Protein AF-A0A9E5SBI7-F1 (afdb_monomer_lite)

Radius of gyration: 24.58 Å; chains: 1; bounding box: 42×57×60 Å

Structure (mmCIF, N/CA/C/O backbone):
data_AF-A0A9E5SBI7-F1
#
_entry.id   AF-A0A9E5SBI7-F1
#
loop_
_atom_site.group_PDB
_atom_site.id
_atom_site.type_symbol
_atom_site.label_atom_id
_atom_site.label_alt_id
_atom_site.label_comp_id
_atom_site.label_asym_id
_atom_site.label_entity_id
_atom_site.label_seq_id
_atom_site.pdbx_PDB_ins_code
_atom_site.Cartn_x
_atom_site.Cartn_y
_atom_site.Cartn_z
_atom_site.occupancy
_atom_site.B_iso_or_equiv
_atom_site.auth_seq_id
_atom_site.auth_comp_id
_atom_site.auth_asym_id
_atom_site.auth_atom_id
_atom_site.pdbx_PDB_model_num
ATOM 1 N N . MET A 1 1 ? -6.287 -30.925 -15.704 1.00 60.75 1 MET A N 1
ATOM 2 C CA . MET A 1 1 ? -5.429 -30.914 -14.494 1.00 60.75 1 MET A CA 1
ATOM 3 C C . MET A 1 1 ? -5.432 -29.493 -13.930 1.00 60.75 1 MET A C 1
ATOM 5 O O . MET A 1 1 ? -5.428 -28.588 -14.758 1.00 60.75 1 MET A O 1
ATOM 9 N N . PRO A 1 2 ? -5.479 -29.311 -12.596 1.00 76.31 2 PRO A N 1
ATOM 10 C CA . PRO A 1 2 ? -5.746 -28.017 -11.949 1.00 76.31 2 PRO A CA 1
ATOM 11 C C . PRO A 1 2 ? -4.568 -27.031 -12.025 1.00 76.31 2 PRO A C 1
ATOM 13 O O . PRO A 1 2 ? -3.447 -27.428 -12.372 1.00 76.31 2 PRO A O 1
ATOM 16 N N . ALA A 1 3 ? -4.831 -25.762 -11.695 1.00 82.00 3 ALA A N 1
ATOM 17 C CA . ALA A 1 3 ? -3.851 -24.673 -11.709 1.00 82.00 3 ALA A CA 1
ATOM 18 C C . ALA A 1 3 ? -2.689 -24.877 -10.722 1.00 82.00 3 ALA A C 1
ATOM 20 O O . ALA A 1 3 ? -2.793 -25.592 -9.720 1.00 82.00 3 ALA A O 1
ATOM 21 N N . ARG A 1 4 ? -1.557 -24.222 -11.005 1.00 83.31 4 ARG A N 1
ATOM 22 C CA . ARG A 1 4 ? -0.383 -24.219 -10.118 1.00 83.31 4 ARG A CA 1
ATOM 23 C C . ARG A 1 4 ? -0.614 -23.243 -8.971 1.00 83.31 4 ARG A C 1
ATOM 25 O O . ARG A 1 4 ? -1.137 -22.160 -9.198 1.00 83.31 4 ARG A O 1
ATOM 32 N N . VAL A 1 5 ? -0.195 -23.602 -7.762 1.00 82.06 5 VAL A N 1
ATOM 33 C CA . VAL A 1 5 ? -0.365 -22.754 -6.573 1.00 82.06 5 VAL A CA 1
ATOM 34 C C . VAL A 1 5 ? 0.987 -22.211 -6.135 1.00 82.06 5 VAL A C 1
ATOM 36 O O . VAL A 1 5 ? 1.936 -22.977 -5.963 1.00 82.06 5 VAL A O 1
ATOM 39 N N . MET A 1 6 ? 1.068 -20.898 -5.937 1.00 83.00 6 MET A N 1
ATOM 40 C CA . MET A 1 6 ? 2.242 -20.228 -5.385 1.00 83.00 6 MET A CA 1
ATOM 41 C C . MET A 1 6 ? 1.894 -19.628 -4.024 1.00 83.00 6 MET A C 1
ATOM 43 O O . MET A 1 6 ? 0.895 -18.930 -3.876 1.00 83.00 6 MET A O 1
ATOM 47 N N . HIS A 1 7 ? 2.745 -19.892 -3.037 1.00 78.81 7 HIS A N 1
ATOM 48 C CA . HIS A 1 7 ? 2.624 -19.328 -1.698 1.00 78.81 7 HIS A CA 1
ATOM 49 C C . HIS A 1 7 ? 3.703 -18.263 -1.503 1.00 78.81 7 HIS A C 1
ATOM 51 O O . HIS A 1 7 ? 4.864 -18.482 -1.852 1.00 78.81 7 HIS A O 1
ATOM 57 N N . GLN A 1 8 ? 3.326 -17.114 -0.944 1.00 78.19 8 GLN A N 1
ATOM 58 C CA . GLN A 1 8 ? 4.284 -16.082 -0.545 1.00 78.19 8 GLN A CA 1
ATOM 59 C C . GLN A 1 8 ? 5.133 -16.562 0.648 1.00 78.19 8 GLN A C 1
ATOM 61 O O . GLN A 1 8 ? 4.673 -17.379 1.451 1.00 78.19 8 GLN A O 1
ATOM 66 N N . ASN A 1 9 ? 6.361 -16.040 0.769 1.00 82.06 9 ASN A N 1
ATOM 67 C CA . ASN A 1 9 ? 7.248 -16.301 1.907 1.00 82.06 9 ASN A CA 1
ATOM 68 C C . ASN A 1 9 ? 6.524 -16.002 3.239 1.00 82.06 9 ASN A C 1
ATOM 70 O O . ASN A 1 9 ? 5.918 -14.941 3.407 1.00 82.06 9 ASN A O 1
ATOM 74 N N . LYS A 1 10 ? 6.605 -16.951 4.178 1.00 80.06 10 LYS A N 1
ATOM 75 C CA . LYS A 1 10 ? 6.000 -16.868 5.512 1.00 80.06 10 LYS A CA 1
ATOM 76 C C . LYS A 1 10 ? 6.527 -15.687 6.325 1.00 80.06 10 LYS A C 1
ATOM 78 O O . LYS A 1 10 ? 5.738 -15.045 7.005 1.00 80.06 10 LYS A O 1
ATOM 83 N N . GLU A 1 11 ? 7.808 -15.356 6.197 1.00 82.06 11 GLU A N 1
ATOM 84 C CA . GLU A 1 11 ? 8.452 -14.284 6.969 1.00 82.06 11 GLU A CA 1
ATOM 85 C C . GLU A 1 11 ? 7.795 -12.920 6.707 1.00 82.06 11 GLU A C 1
ATOM 87 O O . GLU A 1 11 ? 7.466 -12.187 7.636 1.00 82.06 11 GLU A O 1
ATOM 92 N N . ILE A 1 12 ? 7.511 -12.606 5.437 1.00 79.19 12 ILE A N 1
ATOM 93 C CA . ILE A 1 12 ? 6.834 -11.358 5.042 1.00 79.19 12 ILE A CA 1
ATOM 94 C C . ILE A 1 12 ? 5.416 -11.311 5.623 1.00 79.19 12 ILE A C 1
ATOM 96 O O . ILE A 1 12 ? 4.975 -10.273 6.120 1.00 79.19 12 ILE A O 1
ATOM 100 N N . LYS A 1 13 ? 4.705 -12.445 5.613 1.00 76.94 13 LYS A N 1
ATOM 101 C CA . LYS A 1 13 ? 3.363 -12.539 6.201 1.00 76.94 13 LYS A CA 1
ATOM 102 C C . LYS A 1 13 ? 3.388 -12.335 7.710 1.00 76.94 13 LYS A C 1
ATOM 104 O O . LYS A 1 13 ? 2.501 -11.679 8.248 1.00 76.94 13 LYS A O 1
ATOM 109 N N . GLU A 1 14 ? 4.375 -12.894 8.398 1.00 81.81 14 GLU A N 1
ATOM 110 C CA . GLU A 1 14 ? 4.526 -12.745 9.845 1.00 81.81 14 GLU A CA 1
ATOM 111 C C . GLU A 1 14 ? 4.823 -11.295 10.231 1.00 81.81 14 GLU A C 1
ATOM 113 O O . GLU A 1 14 ? 4.143 -10.755 11.106 1.00 81.81 14 GLU A O 1
ATOM 118 N N . LEU A 1 15 ? 5.736 -10.631 9.518 1.00 83.81 15 LEU A N 1
ATOM 119 C CA . LEU A 1 15 ? 6.012 -9.203 9.701 1.00 83.81 15 LEU A CA 1
ATOM 120 C C . LEU A 1 15 ? 4.757 -8.348 9.484 1.00 83.81 15 LEU A C 1
ATOM 122 O O . LEU A 1 15 ? 4.449 -7.460 10.281 1.00 83.81 15 LEU A O 1
ATOM 126 N N . PHE A 1 16 ? 3.982 -8.637 8.439 1.00 80.00 16 PHE A N 1
ATOM 127 C CA . PHE A 1 16 ? 2.734 -7.924 8.177 1.00 80.00 16 PHE A CA 1
ATOM 128 C C . PHE A 1 16 ? 1.682 -8.157 9.273 1.00 80.00 16 PHE A C 1
ATOM 130 O O . PHE A 1 16 ? 1.029 -7.215 9.724 1.00 80.00 16 PHE A O 1
ATOM 137 N N . ARG A 1 17 ? 1.553 -9.395 9.767 1.00 78.75 17 ARG A N 1
ATOM 138 C CA . ARG A 1 17 ? 0.665 -9.729 10.893 1.00 78.75 17 ARG A CA 1
ATOM 139 C C . ARG A 1 17 ? 1.056 -8.973 12.160 1.00 78.75 17 ARG A C 1
ATOM 141 O O . ARG A 1 17 ? 0.167 -8.475 12.845 1.00 78.75 17 ARG A O 1
ATOM 148 N N . GLN A 1 18 ? 2.351 -8.844 12.448 1.00 83.88 18 GLN A N 1
ATOM 149 C CA . GLN A 1 18 ? 2.837 -8.046 13.578 1.00 83.88 18 GLN A CA 1
ATOM 150 C C . GLN A 1 18 ? 2.425 -6.575 13.437 1.00 83.88 18 GLN A C 1
ATOM 152 O O . GLN A 1 18 ? 1.812 -6.028 14.352 1.00 83.88 18 GLN A O 1
ATOM 157 N N . ARG A 1 19 ? 2.630 -5.966 12.259 1.00 82.56 19 ARG A N 1
ATOM 158 C CA . ARG A 1 19 ? 2.196 -4.582 11.977 1.00 82.56 19 ARG A CA 1
ATOM 159 C C . ARG A 1 19 ? 0.688 -4.388 12.144 1.00 82.56 19 ARG A C 1
ATOM 161 O O . ARG A 1 19 ? 0.249 -3.360 12.662 1.00 82.56 19 ARG A O 1
ATOM 168 N N . ILE A 1 20 ? -0.117 -5.369 11.725 1.00 78.94 20 ILE A N 1
ATOM 169 C CA . ILE A 1 20 ? -1.562 -5.354 11.974 1.00 78.94 20 ILE A CA 1
ATOM 170 C C . ILE A 1 20 ? -1.821 -5.334 13.481 1.00 78.94 20 ILE A C 1
ATOM 172 O O . ILE A 1 20 ? -2.528 -4.445 13.942 1.00 78.94 20 ILE A O 1
ATOM 176 N N . GLN A 1 21 ? -1.235 -6.247 14.260 1.00 77.25 21 GLN A N 1
ATOM 177 C CA . GLN A 1 21 ? -1.446 -6.295 15.714 1.00 77.25 21 GLN A CA 1
ATOM 178 C C . GLN A 1 21 ? -1.054 -4.985 16.407 1.00 77.25 21 GLN A C 1
ATOM 180 O O . GLN A 1 21 ? -1.822 -4.471 17.220 1.00 77.25 21 GLN A O 1
ATOM 185 N N . GLU A 1 22 ? 0.074 -4.387 16.027 1.00 83.56 22 GLU A N 1
ATOM 186 C CA . GLU A 1 22 ? 0.502 -3.080 16.536 1.00 83.56 22 GLU A CA 1
ATOM 187 C C . GLU A 1 22 ? -0.505 -1.971 16.219 1.00 83.56 22 GLU A C 1
ATOM 189 O O . GLU A 1 22 ? -0.842 -1.159 17.085 1.00 83.56 22 GLU A O 1
ATOM 194 N N . LYS A 1 23 ? -1.033 -1.936 14.988 1.00 78.56 23 LYS A N 1
ATOM 195 C CA . LYS A 1 23 ? -2.068 -0.970 14.601 1.00 78.56 23 LYS A CA 1
ATOM 196 C C . LYS A 1 23 ? -3.337 -1.153 15.432 1.00 78.56 23 LYS A C 1
ATOM 198 O O . LYS A 1 23 ? -3.930 -0.171 15.868 1.00 78.56 23 LYS A O 1
ATOM 203 N N . ILE A 1 24 ? -3.738 -2.399 15.675 1.00 77.19 24 ILE A N 1
ATOM 204 C CA . ILE A 1 24 ? -4.919 -2.725 16.480 1.00 77.19 24 ILE A CA 1
ATOM 205 C C . ILE A 1 24 ? -4.732 -2.269 17.925 1.00 77.19 24 ILE A C 1
ATOM 207 O O . ILE A 1 24 ? -5.646 -1.673 18.491 1.00 77.19 24 ILE A O 1
ATOM 211 N N . ALA A 1 25 ? -3.563 -2.531 18.512 1.00 79.81 25 ALA A N 1
ATOM 212 C CA . ALA A 1 25 ? -3.239 -2.093 19.864 1.00 79.81 25 ALA A CA 1
ATOM 213 C C . ALA A 1 25 ? -3.311 -0.564 19.974 1.00 79.81 25 ALA A C 1
ATOM 215 O O . ALA A 1 25 ? -4.006 -0.037 20.841 1.00 79.81 25 ALA A O 1
ATOM 216 N N . ARG A 1 26 ? -2.714 0.148 19.012 1.00 82.12 26 ARG A N 1
ATOM 217 C CA . ARG A 1 26 ? -2.753 1.615 18.949 1.00 82.12 26 ARG A CA 1
ATOM 218 C C . ARG A 1 26 ? -4.173 2.169 18.815 1.00 82.12 26 ARG A C 1
ATOM 220 O O . ARG A 1 26 ? -4.513 3.160 19.455 1.00 82.12 26 ARG A O 1
ATOM 227 N N . GLU A 1 27 ? -5.014 1.545 17.990 1.00 73.06 27 GLU A N 1
ATOM 228 C CA . GLU A 1 27 ? -6.426 1.928 17.850 1.00 73.06 27 GLU A CA 1
ATOM 229 C C . GLU A 1 27 ? -7.213 1.694 19.148 1.00 73.06 27 GLU A C 1
ATOM 231 O O . GLU A 1 27 ? -8.019 2.547 19.526 1.00 73.06 27 GLU A O 1
ATOM 236 N N . LYS A 1 28 ? -6.951 0.586 19.857 1.00 78.00 28 LYS A N 1
ATOM 237 C CA . LYS A 1 28 ? -7.556 0.294 21.166 1.00 78.00 28 LYS A CA 1
ATOM 238 C C . LYS A 1 28 ? -7.149 1.326 22.219 1.00 78.00 28 LYS A C 1
ATOM 240 O O . LYS A 1 28 ? -8.017 1.847 22.911 1.00 78.00 28 LYS A O 1
ATOM 245 N N . GLU A 1 29 ? -5.873 1.693 22.287 1.00 80.88 29 GLU A N 1
ATOM 246 C CA . GLU A 1 29 ? -5.385 2.735 23.201 1.00 80.88 29 GLU A CA 1
ATOM 247 C C . GLU A 1 29 ? -5.983 4.114 22.887 1.00 80.88 29 GLU A C 1
ATOM 249 O O . GLU A 1 29 ? -6.400 4.838 23.788 1.00 80.88 29 GLU A O 1
ATOM 254 N N . ALA A 1 30 ? -6.074 4.484 21.606 1.00 81.69 30 ALA A N 1
ATOM 255 C CA . ALA A 1 30 ? -6.689 5.746 21.193 1.00 81.69 30 ALA A CA 1
ATOM 256 C C . ALA A 1 30 ? -8.200 5.789 21.478 1.00 81.69 30 ALA A C 1
ATOM 258 O O . ALA A 1 30 ? -8.765 6.860 21.703 1.00 81.69 30 ALA A O 1
ATOM 259 N N . MET A 1 31 ? -8.872 4.639 21.438 1.00 74.69 31 MET A N 1
ATOM 260 C CA . MET A 1 31 ? -10.265 4.513 21.857 1.00 74.69 31 MET A CA 1
ATOM 261 C C . MET A 1 31 ? -10.393 4.655 23.376 1.00 74.69 31 MET A C 1
ATOM 263 O O . MET A 1 31 ? -11.252 5.396 23.838 1.00 74.69 31 MET A O 1
ATOM 267 N N . GLN A 1 32 ? -9.510 4.006 24.136 1.00 74.38 32 GLN A N 1
ATOM 268 C CA . GLN A 1 32 ? -9.478 4.087 25.595 1.00 74.38 32 GLN A CA 1
ATOM 269 C C . GLN A 1 32 ? -9.263 5.524 26.082 1.00 74.38 32 GLN A C 1
ATOM 271 O O . GLN A 1 32 ? -10.053 6.009 26.882 1.00 74.38 32 GLN A O 1
ATOM 276 N N . LYS A 1 33 ? -8.292 6.249 25.509 1.00 77.94 33 LYS A N 1
ATOM 277 C CA . LYS A 1 33 ? -8.071 7.670 25.825 1.00 77.94 33 LYS A CA 1
ATOM 278 C C . LYS A 1 33 ? -9.305 8.536 25.571 1.00 77.94 33 LYS A C 1
ATOM 280 O O . LYS A 1 33 ? -9.624 9.379 26.394 1.00 77.94 33 LYS A O 1
ATOM 285 N N . ARG A 1 34 ? -10.029 8.300 24.470 1.00 75.88 34 ARG A N 1
ATOM 286 C CA . ARG A 1 34 ? -11.274 9.030 24.171 1.00 75.88 34 ARG A CA 1
ATOM 287 C C . ARG A 1 34 ? -12.383 8.747 25.178 1.00 75.88 34 ARG A C 1
ATOM 289 O O . ARG A 1 34 ? -13.090 9.664 25.572 1.00 75.88 34 ARG A O 1
ATOM 296 N N . ILE A 1 35 ? -12.520 7.493 25.602 1.00 70.94 35 ILE A N 1
ATOM 297 C CA . ILE A 1 35 ? -13.478 7.102 26.642 1.00 70.94 35 ILE A CA 1
ATOM 298 C C . ILE A 1 35 ? -13.129 7.798 27.963 1.00 70.94 35 ILE A C 1
ATOM 300 O O . ILE A 1 35 ? -14.027 8.312 28.620 1.00 70.94 35 ILE A O 1
ATOM 304 N N . ASP A 1 36 ? -11.846 7.851 28.323 1.00 69.94 36 ASP A N 1
ATOM 305 C CA . ASP A 1 36 ? -11.382 8.467 29.571 1.00 69.94 36 ASP A CA 1
ATOM 306 C C . ASP A 1 36 ? -11.440 10.013 29.549 1.00 69.94 36 ASP A C 1
ATOM 308 O O . ASP A 1 36 ? -11.600 10.629 30.600 1.00 69.94 36 ASP A O 1
ATOM 312 N N . GLU A 1 37 ? -11.325 10.650 28.375 1.00 76.75 37 GLU A N 1
ATOM 313 C CA . GLU A 1 37 ? -11.432 12.111 28.203 1.00 76.75 37 GLU A CA 1
ATOM 314 C C . GLU A 1 37 ? -12.886 12.611 28.155 1.00 76.75 37 GLU A C 1
ATOM 316 O O . GLU A 1 37 ? -13.189 13.672 28.703 1.00 76.75 37 GLU A O 1
ATOM 321 N N . GLU A 1 38 ? -13.794 11.875 27.506 1.00 74.56 38 GLU A N 1
ATOM 322 C CA . GLU A 1 38 ? -15.193 12.298 27.336 1.00 74.56 38 GLU A CA 1
ATOM 323 C C . GLU A 1 38 ? -16.104 11.869 28.495 1.00 74.56 38 GLU A C 1
ATOM 325 O O . GLU A 1 38 ? -17.177 12.452 28.682 1.00 74.56 38 GLU A O 1
ATOM 330 N N . LEU A 1 39 ? -15.706 10.866 29.288 1.00 68.25 39 LEU A N 1
ATOM 331 C CA . LEU A 1 39 ? -16.535 10.319 30.358 1.00 68.25 39 LEU A CA 1
ATOM 332 C C . LEU A 1 39 ? -15.857 10.430 31.729 1.00 68.25 39 LEU A C 1
ATOM 334 O O . LEU A 1 39 ? -14.685 10.095 31.882 1.00 68.25 39 LEU A O 1
ATOM 338 N N . PRO A 1 40 ? -16.609 10.806 32.778 1.00 71.88 40 PRO A N 1
ATOM 339 C CA . PRO A 1 40 ? -16.150 10.676 34.154 1.00 71.88 40 PRO A CA 1
ATOM 340 C C . PRO A 1 40 ? -15.675 9.246 34.464 1.00 71.88 40 PRO A C 1
ATOM 342 O O . PRO A 1 40 ? -16.329 8.271 34.084 1.00 71.88 40 PRO A O 1
ATOM 345 N N . SER A 1 41 ? -14.598 9.120 35.244 1.00 66.19 41 SER A N 1
ATOM 346 C CA . SER A 1 41 ? -13.930 7.847 35.585 1.00 66.19 41 SER A CA 1
ATOM 347 C C . SER A 1 41 ? -14.828 6.770 36.213 1.00 66.19 41 SER A C 1
ATOM 349 O O . SER A 1 41 ? -14.477 5.593 36.210 1.00 66.19 41 SER A O 1
ATOM 351 N N . TRP A 1 42 ? -15.997 7.140 36.740 1.00 65.88 42 TRP A N 1
ATOM 352 C CA . TRP A 1 42 ? -16.970 6.200 37.300 1.00 65.88 42 TRP A CA 1
ATOM 353 C C . TRP A 1 42 ? -17.866 5.527 36.239 1.00 65.88 42 TRP A C 1
ATOM 355 O O . TRP A 1 42 ? -18.417 4.464 36.512 1.00 65.88 42 TRP A O 1
ATOM 365 N N . ILE A 1 43 ? -17.999 6.101 35.032 1.00 64.81 43 ILE A N 1
ATOM 366 C CA . ILE A 1 43 ? -18.800 5.549 33.916 1.00 64.81 43 ILE A CA 1
ATOM 367 C C . ILE A 1 43 ? -17.926 4.733 32.949 1.00 64.81 43 ILE A C 1
ATOM 369 O O . ILE A 1 43 ? -18.400 3.758 32.359 1.00 64.81 43 ILE A O 1
ATOM 373 N N . SER A 1 44 ? -16.645 5.090 32.801 1.00 62.22 44 SER A N 1
ATOM 374 C CA . SER A 1 44 ? -15.727 4.460 31.838 1.00 62.22 44 SER A CA 1
ATOM 375 C C . SER A 1 44 ? -15.594 2.941 32.032 1.00 62.22 44 SER A C 1
ATOM 377 O O . SER A 1 44 ? -15.602 2.195 31.049 1.00 62.22 44 SER A O 1
ATOM 379 N N . TRP A 1 45 ? -15.600 2.460 33.283 1.00 65.31 45 TRP A N 1
ATOM 380 C CA . TRP A 1 45 ? -15.565 1.029 33.623 1.00 65.31 45 TRP A CA 1
ATOM 381 C C . TRP A 1 45 ? -16.704 0.208 32.987 1.00 65.31 45 TRP A C 1
ATOM 383 O O . TRP A 1 45 ? -16.482 -0.928 32.574 1.00 65.31 45 TRP A O 1
ATOM 393 N N . ALA A 1 46 ? -17.910 0.771 32.861 1.00 64.62 46 ALA A N 1
ATOM 394 C CA . ALA A 1 46 ? -19.075 0.051 32.338 1.00 64.62 46 ALA A CA 1
ATOM 395 C C . ALA A 1 46 ? -19.131 0.020 30.798 1.00 64.62 46 ALA A C 1
ATOM 397 O O . ALA A 1 46 ? -19.662 -0.924 30.211 1.00 64.62 46 ALA A O 1
ATOM 398 N N . ILE A 1 47 ? -18.578 1.037 30.130 1.00 63.88 47 ILE A N 1
ATOM 399 C CA . ILE A 1 47 ? -18.632 1.175 28.664 1.00 63.88 47 ILE A CA 1
ATOM 400 C C . ILE A 1 47 ? -17.456 0.470 27.981 1.00 63.88 47 ILE A C 1
ATOM 402 O O . ILE A 1 47 ? -17.623 -0.112 26.908 1.00 63.88 47 ILE A O 1
ATOM 406 N N . MET A 1 48 ? -16.283 0.458 28.616 1.00 60.34 48 MET A N 1
ATOM 407 C CA . MET A 1 48 ? -15.075 -0.197 28.111 1.00 60.34 48 MET A CA 1
ATOM 408 C C . MET A 1 48 ? -15.278 -1.664 27.651 1.00 60.34 48 MET A C 1
ATOM 410 O O . MET A 1 48 ? -14.861 -1.984 26.532 1.00 60.34 48 MET A O 1
ATOM 414 N N . PRO A 1 49 ? -15.959 -2.556 28.404 1.00 62.78 49 PRO A N 1
ATOM 415 C CA . PRO A 1 49 ? -16.220 -3.923 27.939 1.00 62.78 49 PRO A CA 1
ATOM 416 C C . PRO A 1 49 ? -17.152 -3.985 26.716 1.00 62.78 49 PRO A C 1
ATOM 418 O O . PRO A 1 49 ? -16.969 -4.836 25.844 1.00 62.78 49 PRO A O 1
ATOM 421 N N . LEU A 1 50 ? -18.118 -3.066 26.601 1.00 62.69 50 LEU A N 1
ATOM 422 C CA . LEU A 1 50 ? -19.047 -3.004 25.466 1.00 62.69 50 LEU A CA 1
ATOM 423 C C . LEU A 1 50 ? -18.367 -2.482 24.195 1.00 62.69 50 LEU A C 1
ATOM 425 O O . LEU A 1 50 ? -18.624 -2.998 23.107 1.00 62.69 50 LEU A O 1
ATOM 429 N N . ALA A 1 51 ? -17.469 -1.504 24.328 1.00 61.44 51 ALA A N 1
ATOM 430 C CA . ALA A 1 51 ? -16.682 -0.974 23.218 1.00 61.44 51 ALA A CA 1
ATOM 431 C C . ALA A 1 51 ? -15.744 -2.043 22.631 1.00 61.44 51 ALA A C 1
ATOM 433 O O . ALA A 1 51 ? -15.709 -2.227 21.413 1.00 61.44 51 ALA A O 1
ATOM 434 N N . GLY A 1 52 ? -15.063 -2.809 23.494 1.00 63.59 52 GLY A N 1
ATOM 435 C CA . GLY A 1 52 ? -14.259 -3.963 23.079 1.00 63.59 52 GLY A CA 1
ATOM 436 C C . GLY A 1 52 ? -15.095 -5.017 22.348 1.00 63.59 52 GLY A C 1
ATOM 437 O O . GLY A 1 52 ? -14.736 -5.434 21.249 1.00 63.59 52 GLY A O 1
ATOM 438 N N . TYR A 1 53 ? -16.263 -5.372 22.894 1.00 64.25 53 TYR A N 1
ATOM 439 C CA . TYR A 1 53 ? -17.163 -6.3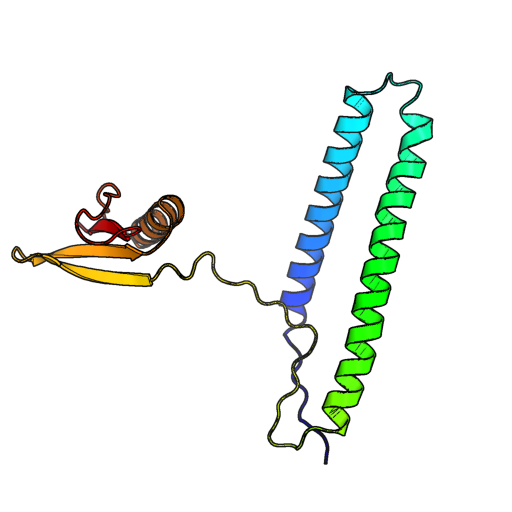57 22.288 1.00 64.25 53 TYR A CA 1
ATOM 440 C C . TYR A 1 53 ? -17.731 -5.909 20.932 1.00 64.25 53 TYR A C 1
ATOM 442 O O . TYR A 1 53 ? -17.770 -6.696 19.986 1.00 64.25 53 TYR A O 1
ATOM 450 N N . ALA A 1 54 ? -18.149 -4.647 20.800 1.00 61.19 54 ALA A N 1
ATOM 451 C CA . ALA A 1 54 ? -18.661 -4.105 19.541 1.00 61.19 54 ALA A CA 1
ATOM 452 C C . ALA A 1 54 ? -17.569 -4.042 18.458 1.00 61.19 54 ALA A C 1
ATOM 454 O O . ALA A 1 54 ? -17.816 -4.402 17.303 1.00 61.19 54 ALA A O 1
ATOM 455 N N . PHE A 1 55 ? -16.356 -3.630 18.837 1.00 61.81 55 PHE A N 1
ATOM 456 C CA . PHE A 1 55 ? -15.197 -3.592 17.948 1.00 61.81 55 PHE A CA 1
ATOM 457 C C . PHE A 1 55 ? -14.799 -4.998 17.478 1.00 61.81 55 PHE A C 1
ATOM 459 O O . PHE A 1 55 ? -14.632 -5.232 16.277 1.00 61.81 55 PHE A O 1
ATOM 466 N N . ASP A 1 56 ? -14.737 -5.955 18.404 1.00 68.62 56 ASP A N 1
ATOM 467 C CA . ASP A 1 56 ? -14.380 -7.341 18.110 1.00 68.62 56 ASP A CA 1
ATOM 468 C C . ASP A 1 56 ? -15.484 -8.059 17.312 1.00 68.62 56 ASP A C 1
ATOM 470 O O . ASP A 1 56 ? -15.182 -8.823 16.396 1.00 68.62 56 ASP A O 1
ATOM 474 N N . SER A 1 57 ? -16.768 -7.790 17.578 1.00 63.38 57 SER A N 1
ATOM 475 C CA . SER A 1 57 ? -17.887 -8.405 16.848 1.00 63.38 57 SER A CA 1
ATOM 476 C C . SER A 1 57 ? -17.968 -7.936 15.396 1.00 63.38 57 SER A C 1
ATOM 478 O O . SER A 1 57 ? -18.182 -8.761 14.502 1.00 63.38 57 SER A O 1
ATOM 480 N N . LYS A 1 58 ? -17.772 -6.635 15.144 1.00 63.75 58 LYS A N 1
ATOM 481 C CA . LYS A 1 58 ? -17.742 -6.101 13.778 1.00 63.75 58 LYS A CA 1
ATOM 482 C C . LYS A 1 58 ? -16.597 -6.731 12.985 1.00 63.75 58 LYS A C 1
ATOM 484 O O . LYS A 1 58 ? -16.817 -7.205 11.876 1.00 63.75 58 LYS A O 1
ATOM 489 N N . ARG A 1 59 ? -15.416 -6.848 13.600 1.00 65.62 59 ARG A N 1
ATOM 490 C CA . ARG A 1 59 ? -14.268 -7.502 12.969 1.00 65.62 59 ARG A CA 1
ATOM 491 C C . ARG A 1 59 ? -14.420 -8.996 12.780 1.00 65.62 59 ARG A C 1
ATOM 493 O O . ARG A 1 59 ? -13.983 -9.472 11.747 1.00 65.62 59 ARG A O 1
ATOM 500 N N . ARG A 1 60 ? -15.026 -9.734 13.713 1.00 63.34 60 ARG A N 1
ATOM 501 C CA . ARG A 1 60 ? -15.320 -11.161 13.497 1.00 63.34 60 ARG A CA 1
ATOM 502 C C . ARG A 1 60 ? -16.202 -11.343 12.275 1.00 63.34 60 ARG A C 1
ATOM 504 O O . ARG A 1 60 ? -15.862 -12.117 11.402 1.00 63.34 60 ARG A O 1
ATOM 511 N N . ARG A 1 61 ? -17.262 -10.541 12.147 1.00 61.94 61 ARG A N 1
ATOM 512 C CA . ARG A 1 61 ? -18.144 -10.597 10.975 1.00 61.94 61 ARG A CA 1
ATOM 513 C C . ARG A 1 61 ? -17.410 -10.271 9.670 1.00 61.94 61 ARG A C 1
ATOM 515 O O . ARG A 1 61 ? -17.678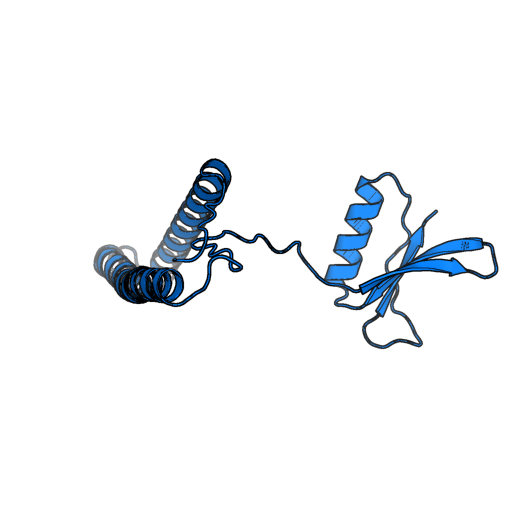 -10.913 8.658 1.00 61.94 61 ARG A O 1
ATOM 522 N N . ASP A 1 62 ? -16.525 -9.279 9.683 1.00 59.12 62 ASP A N 1
ATOM 523 C CA . ASP A 1 62 ? -15.738 -8.903 8.503 1.00 59.12 62 ASP A CA 1
ATOM 524 C C . ASP A 1 62 ? -14.639 -9.944 8.192 1.00 59.12 62 ASP A C 1
ATOM 526 O O . ASP A 1 62 ? -14.407 -10.252 7.026 1.00 59.12 62 ASP A O 1
ATOM 530 N N . SER A 1 63 ? -14.033 -10.548 9.221 1.00 62.59 63 SER A N 1
ATOM 531 C CA . SER A 1 63 ? -13.058 -11.645 9.123 1.00 62.59 63 SER A CA 1
ATOM 532 C C . SER A 1 63 ? -13.701 -12.916 8.580 1.00 62.59 63 SER A C 1
ATOM 534 O O . SER A 1 63 ? -13.165 -13.508 7.656 1.00 62.59 63 SER A O 1
ATOM 536 N N . ASP A 1 64 ? -14.878 -13.293 9.081 1.00 60.84 64 ASP A N 1
ATOM 537 C CA . ASP A 1 64 ? -15.624 -14.474 8.636 1.00 60.84 64 ASP A CA 1
ATOM 538 C C . ASP A 1 64 ? -16.059 -14.330 7.169 1.00 60.84 64 ASP A C 1
ATOM 540 O O . ASP A 1 64 ? -16.000 -15.286 6.394 1.00 60.84 64 ASP A O 1
ATOM 544 N N . LYS A 1 65 ? -16.469 -13.118 6.759 1.00 59.34 65 LYS A N 1
ATOM 545 C CA . LYS A 1 65 ? -16.776 -12.810 5.353 1.00 59.34 65 LYS A CA 1
ATOM 546 C C . LYS A 1 65 ? -15.536 -12.853 4.461 1.00 59.34 65 LYS A C 1
ATOM 548 O O . LYS A 1 65 ? -15.658 -13.263 3.309 1.00 59.34 65 LYS A O 1
ATOM 553 N N . GLY A 1 66 ? -14.382 -12.428 4.975 1.00 58.53 66 GLY A N 1
ATOM 554 C CA . GLY A 1 66 ? -13.101 -12.493 4.275 1.00 58.53 66 GLY A CA 1
ATOM 555 C C . GLY A 1 66 ? -12.609 -13.931 4.131 1.00 58.53 66 GLY A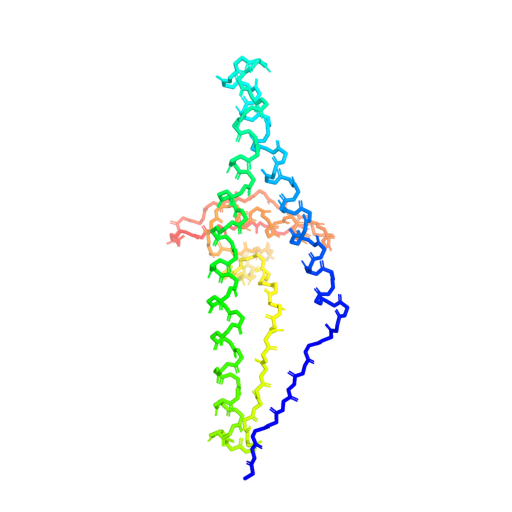 C 1
ATOM 556 O O . GLY A 1 66 ? -12.597 -14.473 3.033 1.00 58.53 66 GLY A O 1
ATOM 557 N N . GLU A 1 67 ? -12.291 -14.582 5.247 1.00 60.72 67 GLU A N 1
ATOM 558 C CA . GLU A 1 67 ? -11.665 -15.908 5.300 1.00 60.72 67 GLU A CA 1
ATOM 559 C C . GLU A 1 67 ? -12.555 -17.002 4.686 1.00 60.72 67 GLU A C 1
ATOM 561 O O . GLU A 1 67 ? -12.088 -17.823 3.891 1.00 60.72 67 GLU A O 1
ATOM 566 N N . GLY A 1 68 ? -13.863 -16.972 4.969 1.00 62.22 68 GLY A N 1
ATOM 567 C CA . GLY A 1 68 ? -14.824 -17.910 4.384 1.00 62.22 68 GLY A CA 1
ATOM 568 C C . GLY A 1 68 ? -15.018 -17.716 2.875 1.00 62.22 68 GLY A C 1
ATOM 569 O O . GLY A 1 68 ? -15.102 -18.695 2.129 1.00 62.22 68 GLY A O 1
ATOM 570 N N . GLY A 1 69 ? -15.048 -16.464 2.407 1.00 62.31 69 GLY A N 1
ATOM 571 C CA . GLY A 1 69 ? -15.188 -16.136 0.985 1.00 62.31 69 GLY A CA 1
ATOM 572 C C . GLY A 1 69 ? -13.929 -16.451 0.172 1.00 62.31 69 GLY A C 1
ATOM 573 O O . GLY A 1 69 ? -14.013 -17.012 -0.923 1.00 62.31 69 GLY A O 1
ATOM 574 N N . GLU A 1 70 ? -12.755 -16.146 0.724 1.00 65.00 70 GLU A N 1
ATOM 575 C CA . GLU A 1 70 ? -11.451 -16.397 0.102 1.00 65.00 70 GLU A CA 1
ATOM 576 C C . GLU A 1 70 ? -11.150 -17.893 -0.018 1.00 65.00 70 GLU A C 1
ATOM 578 O O . GLU A 1 70 ? -10.695 -18.355 -1.071 1.00 65.00 70 GLU A O 1
ATOM 583 N N . GLY A 1 71 ? -11.464 -18.675 1.021 1.00 65.00 71 GLY A N 1
ATOM 584 C CA . GLY A 1 71 ? -11.320 -20.128 0.998 1.00 65.00 71 GLY A CA 1
ATOM 585 C C . GLY A 1 71 ? -12.124 -20.758 -0.141 1.00 65.00 71 GLY A C 1
ATOM 586 O O . GLY A 1 71 ? -11.568 -21.480 -0.972 1.00 65.00 71 GLY A O 1
ATOM 587 N N . GLN A 1 72 ? -13.410 -20.416 -0.252 1.00 71.69 72 GLN A N 1
ATOM 588 C CA . GLN A 1 72 ? -14.288 -20.957 -1.292 1.00 71.69 72 GLN A CA 1
ATOM 589 C C . GLN A 1 72 ? -13.870 -20.521 -2.707 1.00 71.69 72 GLN A C 1
ATOM 591 O O . GLN A 1 72 ? -13.873 -21.334 -3.635 1.00 71.69 72 GLN A O 1
ATOM 596 N N . ALA A 1 73 ? -13.465 -19.260 -2.881 1.00 72.56 73 ALA A N 1
ATOM 597 C CA . ALA A 1 73 ? -12.980 -18.754 -4.162 1.00 72.56 73 ALA A CA 1
ATOM 598 C C . ALA A 1 73 ? -11.693 -19.466 -4.605 1.00 72.56 73 ALA A C 1
ATOM 600 O O . ALA A 1 73 ? -11.587 -19.888 -5.756 1.00 72.56 73 ALA A O 1
ATOM 601 N N . SER A 1 74 ? -10.738 -19.662 -3.691 1.00 73.75 74 SER A N 1
ATOM 602 C CA . SER A 1 74 ? -9.462 -20.314 -4.001 1.00 73.75 74 SER A CA 1
ATOM 603 C C . SER A 1 74 ? -9.631 -21.767 -4.453 1.00 73.75 74 SER A C 1
ATOM 605 O O . SER A 1 74 ? -9.008 -22.181 -5.432 1.00 73.75 74 SER A O 1
ATOM 607 N N . VAL A 1 75 ? -10.537 -22.512 -3.811 1.00 74.00 75 VAL A N 1
ATOM 608 C CA . VAL A 1 75 ? -10.875 -23.891 -4.190 1.00 74.00 75 VAL A CA 1
ATOM 609 C C . VAL A 1 75 ? -11.518 -23.929 -5.575 1.00 74.00 75 VAL A C 1
ATOM 611 O O . VAL A 1 75 ? -11.113 -24.729 -6.418 1.00 74.00 75 VAL A O 1
ATOM 614 N N . ASN A 1 76 ? -12.467 -23.030 -5.847 1.00 77.88 76 ASN A N 1
ATOM 615 C CA . ASN A 1 76 ? -13.107 -22.939 -7.157 1.00 77.88 76 ASN A CA 1
ATOM 616 C C . ASN A 1 76 ? -12.090 -22.597 -8.257 1.00 77.88 76 ASN A C 1
ATOM 618 O O . ASN A 1 76 ? -12.029 -23.282 -9.276 1.00 77.88 76 ASN A O 1
ATOM 622 N N . PHE A 1 77 ? -11.241 -21.588 -8.051 1.00 79.12 77 PHE A N 1
ATOM 623 C CA . PHE A 1 77 ? -10.229 -21.211 -9.040 1.00 79.12 77 PHE A CA 1
ATOM 624 C C . PHE A 1 77 ? -9.207 -22.317 -9.283 1.00 79.12 77 PHE A C 1
ATOM 626 O O . PHE A 1 77 ? -8.833 -22.559 -10.428 1.00 79.12 77 PHE A O 1
ATOM 633 N N . TRP A 1 78 ? -8.793 -23.032 -8.240 1.00 77.81 78 TRP A N 1
ATOM 634 C CA . TRP A 1 78 ? -7.887 -24.163 -8.391 1.00 77.81 78 TRP A CA 1
ATOM 635 C C . TRP A 1 78 ? -8.490 -25.283 -9.253 1.00 77.81 78 TRP A C 1
ATOM 637 O O . TRP A 1 78 ? -7.790 -25.847 -10.096 1.00 77.81 78 TRP A O 1
ATOM 647 N N . LEU A 1 79 ? -9.787 -25.567 -9.088 1.00 78.12 79 LEU A N 1
ATOM 648 C CA . LEU A 1 79 ? -10.499 -26.597 -9.851 1.00 78.12 79 LEU A CA 1
ATOM 649 C C . LEU A 1 79 ? -10.763 -26.199 -11.310 1.00 78.12 79 LEU A C 1
ATOM 651 O O . LEU A 1 79 ? -10.627 -27.042 -12.199 1.00 78.12 79 LEU A O 1
ATOM 655 N N . PHE A 1 80 ? -11.151 -24.946 -11.560 1.00 77.12 80 PHE A N 1
ATOM 656 C CA . PHE A 1 80 ? -11.608 -24.501 -12.882 1.00 77.12 80 PHE A CA 1
ATOM 657 C C . PHE A 1 80 ? -10.496 -23.969 -13.794 1.00 77.12 80 PHE A C 1
ATOM 659 O O . PHE A 1 80 ? -10.660 -23.982 -15.014 1.00 77.12 80 PHE A O 1
ATOM 666 N N . LEU A 1 81 ? -9.369 -23.507 -13.246 1.00 83.81 81 LEU A N 1
ATOM 667 C CA . LEU A 1 81 ? -8.278 -22.958 -14.053 1.00 83.81 81 LEU A CA 1
ATOM 668 C C . LEU A 1 81 ? -7.348 -24.058 -14.590 1.00 83.81 81 LEU A C 1
ATOM 670 O O . LEU A 1 81 ? -7.014 -25.027 -13.903 1.00 83.81 81 LEU A O 1
ATOM 674 N N . SER A 1 82 ? -6.902 -23.888 -15.840 1.00 82.38 82 SER A N 1
ATOM 675 C CA . SER A 1 82 ? -5.910 -24.772 -16.465 1.00 82.38 82 SER A CA 1
ATOM 676 C C . SER A 1 82 ? -4.520 -24.598 -15.835 1.00 82.38 82 SER A C 1
ATOM 678 O O . SER A 1 82 ? -4.239 -23.626 -15.134 1.00 82.38 82 SER A O 1
ATOM 680 N N . ARG A 1 83 ? -3.604 -25.531 -16.126 1.00 80.62 83 ARG A N 1
ATOM 681 C CA . ARG A 1 83 ? -2.207 -25.514 -15.640 1.00 80.62 83 ARG A CA 1
ATOM 682 C C . ARG A 1 83 ? -1.387 -24.290 -16.056 1.00 80.62 83 ARG A C 1
ATOM 684 O O . ARG A 1 83 ? -0.344 -24.022 -15.449 1.00 80.62 83 ARG A O 1
ATOM 691 N N . ASP A 1 84 ? -1.843 -23.576 -17.077 1.00 86.44 84 ASP A N 1
ATOM 692 C CA . ASP A 1 84 ? -1.194 -22.366 -17.577 1.00 86.44 84 ASP A CA 1
ATOM 693 C C . ASP A 1 84 ? -1.282 -21.228 -16.552 1.00 86.44 84 ASP A C 1
ATOM 695 O O . ASP A 1 84 ? -0.403 -20.370 -16.499 1.00 86.44 84 ASP A O 1
ATOM 699 N N . TRP A 1 85 ? -2.281 -21.281 -15.667 1.00 84.44 85 TRP A N 1
ATOM 700 C CA . TRP A 1 85 ? -2.518 -20.287 -14.630 1.00 84.44 85 TRP A CA 1
ATOM 701 C C . TRP A 1 85 ? -1.758 -20.594 -13.337 1.00 84.44 85 TRP A C 1
ATOM 703 O O . TRP A 1 85 ? -1.599 -21.750 -12.924 1.00 84.44 85 TRP A O 1
ATOM 713 N N . ILE A 1 86 ? -1.310 -19.521 -12.683 1.00 83.06 86 ILE A N 1
ATOM 714 C CA . ILE A 1 86 ? -0.715 -19.543 -11.348 1.00 83.06 86 ILE A CA 1
ATOM 715 C C . ILE A 1 86 ? -1.697 -18.855 -10.405 1.00 83.06 86 ILE A C 1
ATOM 717 O O . ILE A 1 86 ? -1.946 -17.657 -10.516 1.00 83.06 86 ILE A O 1
ATOM 721 N N . LEU A 1 87 ? -2.258 -19.628 -9.483 1.00 83.44 87 LEU A N 1
ATOM 722 C CA . LEU A 1 87 ? -3.082 -19.128 -8.399 1.00 83.44 87 LEU A CA 1
ATOM 723 C C . LEU A 1 87 ? -2.167 -18.677 -7.259 1.00 83.44 87 LEU A C 1
ATOM 725 O O . LEU A 1 87 ? -1.425 -19.483 -6.690 1.00 83.44 87 LEU A O 1
ATOM 729 N N . VAL A 1 88 ? -2.237 -17.393 -6.924 1.00 82.50 88 VAL A N 1
ATOM 730 C CA . VAL A 1 88 ? -1.567 -16.819 -5.756 1.00 82.50 88 VAL A CA 1
ATOM 731 C C . VAL A 1 88 ? -2.655 -16.272 -4.842 1.00 82.50 88 VAL A C 1
ATOM 733 O O . VAL A 1 88 ? -3.374 -15.353 -5.225 1.00 82.50 88 VAL A O 1
ATOM 736 N N . ASN A 1 89 ? -2.816 -16.878 -3.669 1.00 76.00 89 ASN A N 1
ATOM 737 C CA . ASN A 1 89 ? -3.798 -16.465 -2.669 1.00 76.00 89 ASN A CA 1
ATOM 738 C C . ASN A 1 89 ? -3.079 -15.917 -1.430 1.00 76.00 89 ASN A C 1
ATOM 740 O O . ASN A 1 89 ? -1.955 -16.339 -1.139 1.00 76.00 89 ASN A O 1
ATOM 744 N N . ASP A 1 90 ? -3.739 -15.014 -0.702 1.00 69.94 90 ASP A N 1
ATOM 745 C CA . ASP A 1 90 ? -3.239 -14.433 0.546 1.00 69.94 90 ASP A CA 1
ATOM 746 C C . ASP A 1 90 ? -1.848 -13.796 0.347 1.00 69.94 90 ASP A C 1
ATOM 748 O O . ASP A 1 90 ? -0.844 -14.222 0.923 1.00 69.94 90 ASP A O 1
ATOM 752 N N . VAL A 1 91 ? -1.766 -12.833 -0.579 1.00 78.19 91 VAL A N 1
ATOM 753 C CA . VAL A 1 91 ? -0.531 -12.101 -0.895 1.00 78.19 91 VAL A CA 1
ATOM 754 C C . VAL A 1 91 ? -0.583 -10.729 -0.256 1.00 78.19 91 VAL A C 1
ATOM 756 O O . VAL A 1 91 ? -1.453 -9.917 -0.567 1.00 78.19 91 VAL A O 1
ATOM 759 N N . VAL A 1 92 ? 0.409 -10.440 0.577 1.00 76.69 92 VAL A N 1
ATOM 760 C CA . VAL A 1 92 ? 0.657 -9.088 1.064 1.00 76.69 92 VAL A CA 1
ATOM 761 C C . VAL A 1 92 ? 1.404 -8.331 -0.025 1.00 76.69 92 VAL A C 1
ATOM 763 O O . VAL A 1 92 ? 2.557 -8.644 -0.333 1.00 76.69 92 VAL A O 1
ATOM 766 N N . LEU A 1 93 ? 0.732 -7.349 -0.619 1.00 72.69 93 LEU A N 1
ATOM 767 C CA . LEU A 1 93 ? 1.343 -6.369 -1.504 1.00 72.69 93 LEU A CA 1
ATOM 768 C C . LEU A 1 93 ? 1.509 -5.082 -0.703 1.00 72.69 93 LEU A C 1
ATOM 770 O O . LEU A 1 93 ? 0.518 -4.481 -0.294 1.00 72.69 93 LEU A O 1
ATOM 774 N N . GLU A 1 94 ? 2.750 -4.666 -0.475 1.00 64.94 94 GLU A N 1
ATOM 775 C CA . GLU A 1 94 ? 3.043 -3.315 -0.006 1.00 64.94 94 GLU A CA 1
ATOM 776 C C . GLU A 1 94 ? 3.227 -2.454 -1.258 1.00 64.94 94 GLU A C 1
ATOM 778 O O . GLU A 1 94 ? 4.286 -2.521 -1.885 1.00 64.94 94 GLU A O 1
ATOM 783 N N . PRO A 1 95 ? 2.195 -1.719 -1.717 1.00 63.72 95 PRO A N 1
ATOM 784 C CA . PRO A 1 95 ? 2.399 -0.785 -2.807 1.00 63.72 95 PRO A CA 1
ATOM 785 C C . PRO A 1 95 ? 3.403 0.260 -2.329 1.00 63.72 95 PRO A C 1
ATOM 787 O O . PRO A 1 95 ? 3.190 0.898 -1.296 1.00 63.72 95 PRO A O 1
ATOM 790 N N . GLU A 1 96 ? 4.490 0.440 -3.074 1.00 63.19 96 GLU A N 1
ATOM 791 C CA . GLU A 1 96 ? 5.381 1.571 -2.840 1.00 63.19 96 GLU A CA 1
ATOM 792 C C . GLU A 1 96 ? 4.546 2.863 -2.856 1.00 63.19 96 GLU A C 1
ATOM 794 O O . GLU A 1 96 ? 3.673 3.016 -3.728 1.00 63.19 96 GLU A O 1
ATOM 799 N N . PRO A 1 97 ? 4.735 3.771 -1.879 1.00 57.44 97 PRO A N 1
ATOM 800 C CA . PRO A 1 97 ? 3.974 5.002 -1.829 1.00 57.44 97 PRO A CA 1
ATOM 801 C C . PRO A 1 97 ? 4.226 5.807 -3.109 1.00 57.44 97 PRO A C 1
ATOM 803 O O . PRO A 1 97 ? 5.292 6.372 -3.324 1.00 57.44 97 PRO A O 1
ATOM 806 N N . CYS A 1 98 ? 3.164 5.864 -3.911 1.00 49.16 98 CYS A N 1
ATOM 807 C CA . CYS A 1 98 ? 2.913 6.736 -5.052 1.00 49.16 98 CYS A CA 1
ATOM 808 C C . CYS A 1 98 ? 3.527 6.341 -6.406 1.00 49.16 98 CYS A C 1
ATOM 810 O O . CYS A 1 98 ? 4.691 6.572 -6.715 1.00 49.16 98 CYS A O 1
ATOM 812 N N . LYS A 1 99 ? 2.614 5.928 -7.298 1.00 57.53 99 LYS A N 1
ATOM 813 C CA . LYS A 1 99 ? 2.691 6.040 -8.764 1.00 57.53 99 LYS A CA 1
ATOM 814 C C . LYS A 1 99 ? 2.672 7.514 -9.210 1.00 57.53 99 LYS A C 1
ATOM 816 O O . LYS A 1 99 ? 1.827 7.897 -10.019 1.00 57.53 99 LYS A O 1
ATOM 821 N N . ALA A 1 100 ? 3.520 8.369 -8.650 1.00 65.31 100 ALA A N 1
ATOM 822 C CA . ALA A 1 100 ? 3.753 9.653 -9.291 1.00 65.31 100 ALA A CA 1
ATOM 823 C C . ALA A 1 100 ? 4.588 9.375 -10.546 1.00 65.31 100 ALA A C 1
ATOM 825 O O . ALA A 1 100 ? 5.576 8.644 -10.479 1.00 65.31 100 ALA A O 1
ATOM 826 N N . ASP A 1 101 ? 4.168 9.877 -11.707 1.00 78.81 101 ASP A N 1
ATOM 827 C CA . ASP A 1 101 ? 4.958 9.713 -12.931 1.00 78.81 101 ASP A CA 1
ATOM 828 C C . ASP A 1 101 ? 6.211 10.585 -12.784 1.00 78.81 101 ASP A C 1
ATOM 830 O O . ASP A 1 101 ? 6.121 11.819 -12.781 1.00 78.81 101 ASP A O 1
ATOM 834 N N . VAL A 1 102 ? 7.359 9.938 -12.560 1.00 85.31 102 VAL A N 1
ATOM 835 C CA . VAL A 1 102 ? 8.648 10.604 -12.367 1.00 85.31 102 VAL A CA 1
ATOM 836 C C . VAL A 1 102 ? 9.417 10.588 -13.677 1.00 85.31 102 VAL A C 1
ATOM 838 O O . VAL A 1 102 ? 9.787 9.532 -14.187 1.00 85.31 102 VAL A O 1
ATOM 841 N N . LYS A 1 103 ? 9.711 11.774 -14.206 1.00 88.62 103 LYS A N 1
ATOM 842 C CA . LYS A 1 103 ? 10.507 11.949 -15.425 1.00 88.62 103 LYS A CA 1
ATOM 843 C C . LYS A 1 103 ? 11.751 12.751 -15.119 1.00 88.62 103 LYS A C 1
ATOM 845 O O . LYS A 1 103 ? 11.670 13.838 -14.557 1.00 88.62 103 LYS A O 1
ATOM 850 N N . THR A 1 104 ? 12.905 12.244 -15.526 1.00 90.69 104 THR A N 1
ATOM 851 C CA . THR A 1 104 ? 14.166 12.980 -15.441 1.00 90.69 104 THR A CA 1
ATOM 852 C C . THR A 1 104 ? 14.465 13.653 -16.776 1.00 90.69 104 THR A C 1
ATOM 854 O O . THR A 1 104 ? 14.156 13.129 -17.847 1.00 90.69 104 THR A O 1
ATOM 857 N N . GLY A 1 105 ? 15.047 14.847 -16.725 1.00 89.19 105 GLY A N 1
ATOM 858 C CA . GLY A 1 105 ? 15.374 15.621 -17.914 1.00 89.19 105 GLY A CA 1
ATOM 859 C C . GLY A 1 105 ? 16.569 16.537 -17.695 1.00 89.19 105 GLY A C 1
ATOM 860 O O . GLY A 1 105 ? 17.103 16.653 -16.593 1.00 89.19 105 GLY A O 1
ATOM 861 N N . ARG A 1 106 ? 17.006 17.198 -18.769 1.00 90.62 106 ARG A N 1
ATOM 862 C CA . ARG A 1 106 ? 18.023 18.254 -18.722 1.00 90.62 106 ARG A CA 1
ATOM 863 C C . ARG A 1 106 ? 17.471 19.520 -19.353 1.00 90.62 106 ARG A C 1
ATOM 865 O O . ARG A 1 106 ? 16.785 19.471 -20.372 1.00 90.62 106 ARG A O 1
ATOM 872 N N . THR A 1 107 ? 17.744 20.660 -18.732 1.00 86.50 107 THR A N 1
ATOM 873 C CA . THR A 1 107 ? 17.432 21.965 -19.324 1.00 86.50 107 THR A CA 1
ATOM 874 C C . THR A 1 107 ? 18.327 22.224 -20.538 1.00 86.50 107 THR A C 1
ATOM 876 O O . THR A 1 107 ? 19.348 21.561 -20.722 1.00 86.50 107 THR A O 1
ATOM 879 N N . LYS A 1 108 ? 17.999 23.242 -21.345 1.00 84.44 108 LYS A N 1
ATOM 880 C CA . LYS A 1 108 ? 18.856 23.689 -22.462 1.00 84.44 108 LYS A CA 1
ATOM 881 C C . LYS A 1 108 ? 20.290 24.028 -22.025 1.00 84.44 108 LYS A C 1
ATOM 883 O O . LYS A 1 108 ? 21.214 23.870 -22.810 1.00 84.44 108 LYS A O 1
ATOM 888 N N . ASN A 1 109 ? 20.469 24.424 -20.762 1.00 85.19 109 ASN A N 1
ATOM 889 C CA . ASN A 1 109 ? 21.763 24.757 -20.160 1.00 85.19 109 ASN A CA 1
ATOM 890 C C . ASN A 1 109 ? 22.450 23.540 -19.507 1.00 85.19 109 ASN A C 1
ATOM 892 O O . ASN A 1 109 ? 23.395 23.704 -18.744 1.00 85.19 109 ASN A O 1
ATOM 896 N N . GLY A 1 110 ? 21.940 22.325 -19.732 1.00 86.62 110 GLY A N 1
ATOM 897 C CA . GLY A 1 110 ? 22.514 21.078 -19.224 1.00 86.62 110 GLY A CA 1
ATOM 898 C C . GLY A 1 110 ? 22.167 20.730 -17.774 1.00 86.62 110 GLY A C 1
ATOM 899 O O . GLY A 1 110 ? 22.498 19.630 -17.339 1.00 86.62 110 GLY A O 1
ATOM 900 N N . ARG A 1 111 ? 21.467 21.603 -17.033 1.00 87.81 111 ARG A N 1
ATOM 901 C CA . ARG A 1 111 ? 21.109 21.336 -15.628 1.00 87.81 111 ARG A CA 1
ATOM 902 C C . ARG A 1 111 ? 20.077 20.207 -15.526 1.00 87.81 111 ARG A C 1
ATOM 904 O O . ARG A 1 111 ? 19.033 20.336 -16.183 1.00 87.81 111 ARG A O 1
ATOM 911 N N . PRO A 1 112 ? 20.341 19.140 -14.753 1.00 91.56 112 PRO A N 1
ATOM 912 C CA . PRO A 1 112 ? 19.401 18.045 -14.569 1.00 91.56 112 PRO A CA 1
ATOM 913 C C . PRO A 1 112 ? 18.219 18.462 -13.688 1.00 91.56 112 PRO A C 1
ATOM 915 O O . PRO A 1 112 ? 18.359 19.246 -12.751 1.00 91.56 112 PRO A O 1
ATOM 918 N N . TYR A 1 113 ? 17.037 17.947 -14.008 1.00 92.62 113 TYR A N 1
ATOM 919 C CA . TYR A 1 113 ? 15.822 18.153 -13.227 1.00 92.62 113 TYR A CA 1
ATOM 920 C C . TYR A 1 113 ? 14.986 16.876 -13.172 1.00 92.62 113 TYR A C 1
ATOM 922 O O . TYR A 1 113 ? 15.102 15.995 -14.031 1.00 92.62 113 TYR A O 1
ATOM 930 N N . VAL A 1 114 ? 14.131 16.801 -12.158 1.00 91.69 114 VAL A N 1
ATOM 931 C CA . VAL A 1 114 ? 13.156 15.731 -11.961 1.00 91.69 114 VAL A CA 1
ATOM 932 C C . VAL A 1 114 ? 11.767 16.352 -11.960 1.00 91.69 114 VAL A C 1
ATOM 934 O O . VAL A 1 114 ? 11.499 17.258 -11.175 1.00 91.69 114 VAL A O 1
ATOM 937 N N . ASN A 1 115 ? 10.894 15.861 -12.834 1.00 92.25 115 ASN A N 1
ATOM 938 C CA . ASN A 1 115 ? 9.472 16.170 -12.870 1.00 92.25 115 ASN A CA 1
ATOM 939 C C . ASN A 1 115 ? 8.693 15.054 -12.185 1.00 92.25 115 ASN A C 1
ATOM 941 O O . ASN A 1 115 ? 8.957 13.879 -12.420 1.00 92.25 115 ASN A O 1
ATOM 945 N N . VAL A 1 116 ? 7.704 15.436 -11.392 1.00 91.38 116 VAL A N 1
ATOM 946 C CA . VAL A 1 116 ? 6.829 14.550 -10.634 1.00 91.38 116 VAL A CA 1
ATOM 947 C C . VAL A 1 116 ? 5.389 14.960 -10.912 1.00 91.38 116 VAL A C 1
ATOM 949 O O . VAL A 1 116 ? 4.960 16.051 -10.527 1.00 91.38 116 VAL A O 1
ATOM 952 N N . THR A 1 117 ? 4.629 14.104 -11.589 1.00 89.56 117 THR A N 1
ATOM 953 C CA . THR A 1 117 ? 3.187 14.307 -11.780 1.00 89.56 117 THR A CA 1
ATOM 954 C C . THR A 1 117 ? 2.428 13.644 -10.635 1.00 89.56 117 THR A C 1
ATOM 956 O O . THR A 1 117 ? 2.455 12.423 -10.502 1.00 89.56 117 THR A O 1
ATOM 959 N N . GLY A 1 118 ? 1.754 14.446 -9.809 1.00 85.94 118 GLY A N 1
ATOM 960 C CA . GLY A 1 118 ? 1.098 13.977 -8.591 1.00 85.94 118 GLY A CA 1
ATOM 961 C C . GLY A 1 118 ? 0.799 15.100 -7.598 1.00 85.94 118 GLY A C 1
ATOM 962 O O . GLY A 1 118 ? 0.636 16.273 -7.964 1.00 85.94 118 GLY A O 1
ATOM 963 N N . SER A 1 119 ? 0.709 14.740 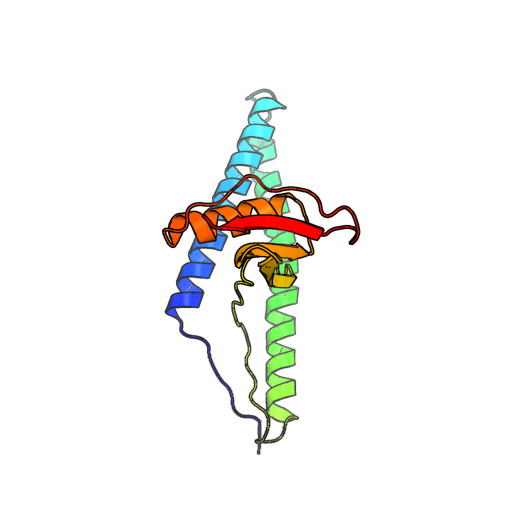-6.320 1.00 86.94 119 SER A N 1
ATOM 964 C CA . SER A 1 119 ? 0.540 15.708 -5.241 1.00 86.94 119 SER A CA 1
ATOM 965 C C . SER A 1 119 ? 1.861 16.437 -4.938 1.00 86.94 119 SER A C 1
ATOM 967 O O . SER A 1 119 ? 2.950 15.985 -5.297 1.00 86.94 119 SER A O 1
ATOM 969 N N . ARG A 1 120 ? 1.778 17.597 -4.271 1.00 86.94 120 ARG A N 1
ATOM 970 C CA . ARG A 1 120 ? 2.982 18.300 -3.795 1.00 86.94 120 ARG A CA 1
ATOM 971 C C . ARG A 1 120 ? 3.750 17.454 -2.777 1.00 86.94 120 ARG A C 1
ATOM 973 O O . ARG A 1 120 ? 4.974 17.467 -2.774 1.00 86.94 120 ARG A O 1
ATOM 980 N N . GLU A 1 121 ? 3.018 16.743 -1.928 1.00 86.38 121 GLU A N 1
ATOM 981 C CA . GLU A 1 121 ? 3.573 15.865 -0.902 1.00 86.38 121 GLU A CA 1
ATOM 982 C C . GLU A 1 121 ? 4.358 14.711 -1.538 1.00 86.38 121 GLU A C 1
ATOM 984 O O . GLU A 1 121 ? 5.474 14.422 -1.117 1.00 86.38 121 GLU A O 1
ATOM 989 N N . ASP A 1 122 ? 3.852 14.148 -2.639 1.00 85.19 122 ASP A N 1
ATOM 990 C CA . ASP A 1 122 ? 4.543 13.100 -3.401 1.00 85.19 122 ASP A CA 1
ATOM 991 C C . ASP A 1 122 ? 5.872 13.620 -3.962 1.00 85.19 122 ASP A C 1
ATOM 993 O O . ASP A 1 122 ? 6.898 12.948 -3.877 1.00 85.19 122 ASP A O 1
ATOM 997 N N . ALA A 1 123 ? 5.873 14.845 -4.497 1.00 88.12 123 ALA A N 1
ATOM 998 C CA . ALA A 1 123 ? 7.077 15.480 -5.020 1.00 88.12 123 ALA A CA 1
ATOM 999 C C . ALA A 1 123 ? 8.112 15.779 -3.924 1.00 88.12 123 ALA A C 1
ATOM 1001 O O . ALA A 1 123 ? 9.309 15.617 -4.160 1.00 88.12 123 ALA A O 1
ATOM 1002 N N . GLU A 1 124 ? 7.677 16.173 -2.724 1.00 90.06 124 GLU A N 1
ATOM 1003 C CA . GLU A 1 124 ? 8.570 16.360 -1.574 1.00 90.06 124 GLU A CA 1
ATOM 1004 C C . GLU A 1 124 ? 9.126 15.025 -1.054 1.00 90.06 124 GLU A C 1
ATOM 1006 O O . GLU A 1 124 ? 10.313 14.945 -0.735 1.00 90.06 124 GLU A O 1
ATOM 1011 N N . ASN A 1 125 ? 8.319 13.962 -1.036 1.00 89.00 125 ASN A N 1
ATOM 1012 C CA . ASN A 1 125 ? 8.776 12.618 -0.677 1.00 89.00 125 ASN A CA 1
ATOM 1013 C C . ASN A 1 125 ? 9.807 12.089 -1.680 1.00 89.00 125 ASN A C 1
ATOM 1015 O O . ASN A 1 125 ? 10.867 11.612 -1.281 1.00 89.00 125 ASN A O 1
ATOM 1019 N N . ILE A 1 126 ? 9.553 12.248 -2.982 1.00 88.06 126 ILE A N 1
ATOM 1020 C CA . ILE A 1 126 ? 10.510 11.870 -4.030 1.00 88.06 126 ILE A CA 1
ATOM 1021 C C . ILE A 1 126 ? 11.796 12.686 -3.904 1.00 88.06 126 ILE A C 1
ATOM 1023 O O . ILE A 1 126 ? 12.880 12.121 -4.019 1.00 88.06 126 ILE A O 1
ATOM 1027 N N . ARG A 1 127 ? 11.710 13.989 -3.611 1.00 90.44 127 ARG A N 1
ATOM 1028 C CA . ARG A 1 127 ? 12.900 14.818 -3.386 1.00 90.44 127 ARG A CA 1
ATOM 1029 C C . ARG A 1 127 ? 13.782 14.258 -2.265 1.00 90.44 127 ARG A C 1
ATOM 1031 O O . ARG A 1 127 ? 14.978 14.094 -2.482 1.00 90.44 127 ARG A O 1
ATOM 1038 N N . LYS A 1 128 ? 13.195 13.892 -1.118 1.00 89.50 128 LYS A N 1
ATOM 1039 C CA . LYS A 1 128 ? 13.929 13.274 0.005 1.00 89.50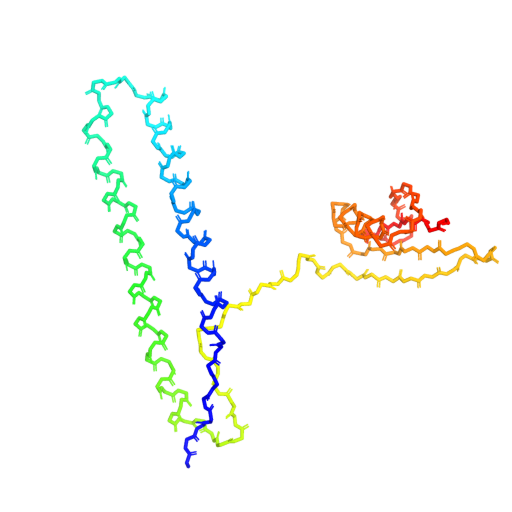 128 LYS A CA 1
ATOM 1040 C C . LYS A 1 128 ? 14.629 11.979 -0.403 1.00 89.50 128 LYS A C 1
ATOM 1042 O O . LYS A 1 128 ? 15.785 11.783 -0.060 1.00 89.50 128 LYS A O 1
ATOM 1047 N N . VAL A 1 129 ? 13.979 11.140 -1.212 1.00 89.19 129 VAL A N 1
ATOM 1048 C CA . VAL A 1 129 ? 14.600 9.913 -1.742 1.00 89.19 129 VAL A CA 1
ATOM 1049 C C . VAL A 1 129 ? 15.842 10.223 -2.592 1.00 89.19 129 VAL A C 1
ATOM 1051 O O . VAL A 1 129 ? 16.805 9.460 -2.582 1.00 89.19 129 VAL A O 1
ATOM 1054 N N . TYR A 1 130 ? 15.854 11.330 -3.341 1.00 88.38 130 TYR A N 1
ATOM 1055 C CA . TYR A 1 130 ? 17.043 11.759 -4.089 1.00 88.38 130 TYR A CA 1
ATOM 1056 C C . TYR A 1 130 ? 18.130 12.360 -3.183 1.00 88.38 130 TYR A C 1
ATOM 1058 O O . TYR A 1 130 ? 19.308 12.102 -3.427 1.00 88.38 130 TYR A O 1
ATOM 1066 N N . GLU A 1 131 ? 17.757 13.086 -2.125 1.00 89.75 131 GLU A N 1
ATOM 1067 C CA . GLU A 1 131 ? 18.698 13.558 -1.094 1.00 89.75 131 GLU A CA 1
ATOM 1068 C C . GLU A 1 131 ? 19.385 12.372 -0.389 1.00 89.75 131 GLU A C 1
ATOM 1070 O O . GLU A 1 131 ? 20.608 12.346 -0.268 1.00 89.75 131 GLU A O 1
ATOM 1075 N N . GLU A 1 132 ? 18.629 11.334 -0.014 1.00 87.62 132 GLU A N 1
ATOM 1076 C CA . GLU A 1 132 ? 19.156 10.101 0.598 1.00 87.62 132 GLU A CA 1
ATOM 1077 C C . GLU A 1 132 ? 20.110 9.334 -0.328 1.00 87.62 132 GLU A C 1
ATOM 1079 O O . GLU A 1 132 ? 21.054 8.691 0.130 1.00 87.62 132 GLU A O 1
ATOM 1084 N N . LYS A 1 133 ? 19.903 9.431 -1.646 1.00 86.38 133 LYS A N 1
ATOM 1085 C CA . LYS A 1 133 ? 20.802 8.864 -2.664 1.00 86.38 133 LYS A CA 1
ATOM 1086 C C . LYS A 1 133 ? 22.074 9.693 -2.885 1.00 86.38 133 LYS A C 1
ATOM 1088 O O . LYS A 1 133 ? 22.908 9.294 -3.695 1.00 86.38 133 LYS A O 1
ATOM 1093 N N . GLY A 1 134 ? 22.232 10.818 -2.184 1.00 87.25 134 GLY A N 1
ATOM 1094 C CA . GLY A 1 134 ? 23.421 11.669 -2.231 1.00 87.25 134 GLY A CA 1
ATOM 1095 C C . GLY A 1 13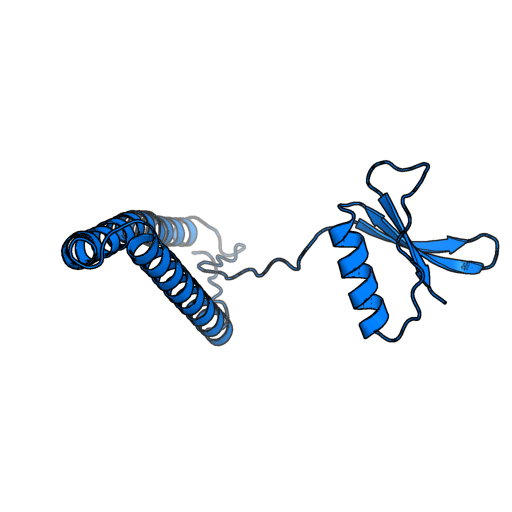4 ? 23.396 12.753 -3.310 1.00 87.25 134 GLY A C 1
ATOM 1096 O O . GLY A 1 134 ? 24.449 13.301 -3.629 1.00 87.25 134 GLY A O 1
ATOM 1097 N N . TYR A 1 135 ? 22.231 13.068 -3.884 1.00 88.25 135 TYR A N 1
ATOM 1098 C CA . TYR A 1 135 ? 22.090 14.204 -4.797 1.00 88.25 135 TYR A CA 1
ATOM 1099 C C . TYR A 1 135 ? 21.779 15.486 -4.024 1.00 88.25 135 TYR A C 1
ATOM 1101 O O . TYR A 1 135 ? 20.929 15.482 -3.133 1.00 88.25 135 TYR A O 1
ATOM 1109 N N . ASN A 1 136 ? 22.384 16.610 -4.416 1.00 87.62 136 ASN A N 1
ATOM 1110 C CA . ASN A 1 136 ? 21.913 17.909 -3.950 1.00 87.62 136 ASN A CA 1
ATOM 1111 C C . ASN A 1 136 ? 20.631 18.247 -4.709 1.00 87.62 136 ASN A C 1
ATOM 1113 O O . ASN A 1 136 ? 20.593 18.201 -5.939 1.00 87.62 136 ASN A O 1
ATOM 1117 N N . THR A 1 137 ? 19.556 18.539 -3.984 1.00 90.25 137 THR A N 1
ATOM 1118 C CA . THR A 1 137 ? 18.260 18.835 -4.599 1.00 90.25 137 THR A CA 1
ATOM 1119 C C . THR A 1 137 ? 17.842 20.270 -4.309 1.00 90.25 137 THR A C 1
ATOM 1121 O O . THR A 1 137 ? 17.981 20.770 -3.194 1.00 90.25 137 THR A O 1
ATOM 1124 N N . GLY A 1 138 ? 17.322 20.946 -5.332 1.00 88.19 138 GLY A N 1
ATOM 1125 C CA . GLY A 1 138 ? 16.698 22.255 -5.179 1.00 88.19 138 GLY A CA 1
ATOM 1126 C C . GLY A 1 138 ? 15.283 22.157 -4.600 1.00 88.19 138 GLY A C 1
ATOM 1127 O O . GLY A 1 138 ? 14.687 21.085 -4.496 1.00 88.19 138 GLY A O 1
ATOM 1128 N N . THR A 1 139 ? 14.688 23.300 -4.268 1.00 92.06 139 THR A N 1
ATOM 1129 C CA . THR A 1 139 ? 13.308 23.357 -3.762 1.00 92.06 139 THR A CA 1
ATOM 1130 C C . THR A 1 139 ? 12.300 22.850 -4.801 1.00 92.06 139 THR A C 1
ATOM 1132 O O . THR A 1 139 ? 12.424 23.147 -5.989 1.00 92.06 139 THR A O 1
ATOM 1135 N N . VAL A 1 140 ? 11.258 22.144 -4.348 1.00 92.50 140 VAL A N 1
ATOM 1136 C CA . VAL A 1 140 ? 10.142 21.712 -5.205 1.00 92.50 140 VAL A CA 1
ATOM 1137 C C . VAL A 1 140 ? 9.359 22.931 -5.695 1.00 92.50 140 VAL A C 1
ATOM 1139 O O . VAL A 1 140 ? 8.871 23.739 -4.903 1.00 92.50 140 VAL A O 1
ATOM 1142 N N . GLN A 1 141 ? 9.217 23.052 -7.009 1.00 91.69 141 GLN A N 1
ATOM 1143 C CA . GLN A 1 141 ? 8.495 24.118 -7.692 1.00 91.69 141 GLN A CA 1
ATOM 1144 C C . GLN A 1 141 ? 7.319 23.544 -8.479 1.00 91.69 141 GLN A C 1
ATOM 1146 O O . GLN A 1 141 ? 7.352 22.410 -8.948 1.00 91.69 141 GLN A O 1
ATOM 1151 N N . LYS A 1 142 ? 6.250 24.329 -8.627 1.00 92.25 142 LYS A N 1
ATOM 1152 C CA . LYS A 1 142 ? 5.093 23.930 -9.433 1.00 92.25 142 LYS A CA 1
ATOM 1153 C C . LYS A 1 142 ? 5.379 24.178 -10.910 1.00 92.25 142 LYS A C 1
ATOM 1155 O O . LYS A 1 142 ? 5.768 25.291 -11.273 1.00 92.25 142 LYS A O 1
ATOM 1160 N N . ASP A 1 143 ? 5.131 23.183 -11.755 1.00 90.19 143 ASP A N 1
ATOM 1161 C CA . ASP A 1 143 ? 5.199 23.367 -13.200 1.00 90.19 143 ASP A CA 1
ATOM 1162 C C . ASP A 1 143 ? 4.111 24.356 -13.657 1.00 90.19 143 ASP A C 1
ATOM 1164 O O . ASP A 1 143 ? 2.960 24.316 -13.204 1.00 90.19 143 ASP A O 1
ATOM 1168 N N . ARG A 1 144 ? 4.496 25.300 -14.521 1.00 85.75 144 ARG A N 1
ATOM 1169 C CA . ARG A 1 144 ? 3.603 26.356 -15.020 1.00 85.75 144 ARG A CA 1
ATOM 1170 C C . ARG A 1 144 ? 2.739 25.896 -16.193 1.00 85.75 144 ARG A C 1
ATOM 1172 O O . ARG A 1 144 ? 1.686 26.483 -16.419 1.00 85.75 144 ARG A O 1
ATOM 1179 N N . TYR A 1 145 ? 3.186 24.887 -16.932 1.00 83.88 145 TYR A N 1
ATOM 1180 C CA . TYR A 1 145 ? 2.583 24.416 -18.176 1.00 83.88 145 TYR A CA 1
ATOM 1181 C C . TYR A 1 145 ? 1.752 23.149 -17.965 1.00 83.88 145 TYR A C 1
ATOM 1183 O O . TYR A 1 145 ? 0.706 22.990 -18.591 1.00 83.88 145 TYR A O 1
ATOM 1191 N N . THR A 1 146 ? 2.175 22.271 -17.053 1.00 84.50 146 THR A N 1
ATOM 1192 C CA . THR A 1 146 ? 1.515 20.986 -16.799 1.00 84.50 146 THR A CA 1
ATOM 1193 C C . THR A 1 146 ? 0.811 20.999 -15.445 1.00 84.50 146 THR A C 1
ATOM 1195 O O . THR A 1 146 ? 1.436 21.016 -14.382 1.00 84.50 146 THR A O 1
ATOM 1198 N N . LYS A 1 147 ? -0.527 20.976 -15.462 1.00 85.50 147 LYS A N 1
ATOM 1199 C CA . LYS A 1 147 ? -1.333 20.970 -14.233 1.00 85.50 147 LYS A CA 1
ATOM 1200 C C . LYS A 1 147 ? -1.045 19.708 -13.411 1.00 85.50 147 LYS A C 1
ATOM 1202 O O . LYS A 1 147 ? -1.035 18.607 -13.946 1.00 85.50 147 LYS A O 1
ATOM 1207 N N . GLY A 1 148 ? -0.846 19.879 -12.103 1.00 85.06 148 GLY A N 1
ATOM 1208 C CA . GLY A 1 148 ? -0.564 18.762 -11.192 1.00 85.06 148 GLY A CA 1
ATOM 1209 C C . GLY A 1 148 ? 0.843 18.180 -11.343 1.00 85.06 148 GLY A C 1
ATOM 1210 O O . GLY A 1 148 ? 1.084 17.064 -10.904 1.00 85.06 148 GLY A O 1
ATOM 1211 N N . THR A 1 149 ? 1.762 18.910 -11.979 1.00 89.81 149 THR A N 1
ATOM 1212 C CA . THR A 1 149 ? 3.172 18.523 -12.062 1.00 89.81 149 THR A CA 1
ATOM 1213 C C . THR A 1 149 ? 4.025 19.476 -11.241 1.00 89.81 149 THR A C 1
ATOM 1215 O O . THR A 1 149 ? 3.798 20.688 -11.209 1.00 89.81 149 THR A O 1
ATOM 1218 N N . TRP A 1 150 ? 5.001 18.900 -10.561 1.00 93.31 150 TRP A N 1
ATOM 1219 C CA . TRP A 1 150 ? 5.989 19.577 -9.742 1.00 93.31 150 TRP A CA 1
ATOM 1220 C C . TRP A 1 150 ? 7.372 19.190 -10.241 1.00 93.31 150 TRP A C 1
ATOM 1222 O O . TRP A 1 150 ? 7.539 18.122 -10.823 1.00 93.31 150 TRP A O 1
ATOM 1232 N N . PHE A 1 151 ? 8.364 20.040 -10.032 1.00 93.38 151 PHE A N 1
ATOM 1233 C CA . PHE A 1 151 ? 9.727 19.754 -10.446 1.00 93.38 151 PHE A CA 1
ATOM 1234 C C . PHE A 1 151 ? 10.743 20.288 -9.447 1.00 93.38 151 PHE A C 1
ATOM 1236 O O . PHE A 1 151 ? 10.475 21.242 -8.719 1.00 93.38 151 PHE A O 1
ATOM 1243 N N . PHE A 1 152 ? 11.921 19.681 -9.426 1.00 93.94 152 PHE A N 1
ATOM 1244 C CA . PHE A 1 152 ? 13.079 20.187 -8.697 1.00 93.94 152 PHE A CA 1
ATOM 1245 C C . PHE A 1 152 ? 14.355 19.929 -9.499 1.00 93.94 152 PHE A C 1
ATOM 1247 O O . PHE A 1 152 ? 14.417 19.020 -10.331 1.00 93.94 152 PHE A O 1
ATOM 1254 N N . TYR A 1 153 ? 15.366 20.765 -9.279 1.00 91.75 153 TYR A N 1
ATOM 1255 C CA . TYR A 1 153 ? 16.671 20.615 -9.918 1.00 91.75 153 TYR A CA 1
ATOM 1256 C C . TYR A 1 153 ? 17.560 19.678 -9.105 1.00 91.75 153 TYR A C 1
ATOM 1258 O O . TYR A 1 153 ? 17.447 19.626 -7.880 1.00 91.75 153 TYR A O 1
ATOM 1266 N N . LEU A 1 154 ? 18.429 18.956 -9.805 1.00 90.50 154 LEU A N 1
ATOM 1267 C CA . LEU A 1 154 ? 19.544 18.232 -9.208 1.00 90.50 154 LEU A CA 1
ATOM 1268 C C . LEU A 1 154 ? 20.807 19.077 -9.426 1.00 90.50 154 LEU A C 1
ATOM 1270 O O . LEU A 1 154 ? 21.036 19.554 -10.543 1.00 90.50 154 LEU A O 1
ATOM 1274 N N . GLU A 1 155 ? 21.579 19.283 -8.366 1.00 81.31 155 GLU A N 1
ATOM 1275 C CA . GLU A 1 155 ? 22.828 20.057 -8.350 1.00 81.31 155 GLU A CA 1
ATOM 1276 C C . GLU A 1 155 ? 24.054 19.161 -8.152 1.00 81.31 155 GLU A C 1
ATOM 1278 O O . GLU A 1 155 ? 23.973 18.178 -7.377 1.00 81.31 155 GLU A O 1
#

Foldseek 3Di:
DFEAEDEDDVVVVVVVVVVVVVVVVVVLVVVLVVLPVVDDPVCSVVCSVVVVVVVVVVVVVVVCCVVVVQVVVQVVNRVPDDHVDYDYGPDDDDPDPDPFPWDWDADPVRWIKIKTQAAPVVVVVVQVVVVVVVWDKADWADDPPDPRMIMITTD

pLDDT: mean 77.99, std 10.64, range [49.16, 93.94]

Sequence (155 aa):
MPARVMHQNKEIKELFRQRIQEKIAREKEAMQKRIDEELPSWISWAIMPLAGYAFDSKRRRDSDKGEGGEGQASVNFWLFLSRDWILVNDVVLEPEPCKADVKTGRTKNGRPYVNVTGSREDAENIRKVYEEKGYNTGTVQKDRYTKGTWFFYLE

Secondary structure (DSSP, 8-state):
-PPEEE---HHHHHHHHHHHHHHHHHHHHHHHHHHHHHS-HHHHHHHHHHHHHHHHHHHHHHHHHHHHHHHHHHHHHHHHS-TT-EEE-S------S---EEEEEE-TTS-EEEEEES-HHHHHHHHHHHHHTT--BPPPEE-SSSTTEEEEEB-